Protein AF-A0A4S4L4B1-F1 (afdb_monomer)

Structure (mmCIF, N/CA/C/O backbone):
data_AF-A0A4S4L4B1-F1
#
_entry.id   AF-A0A4S4L4B1-F1
#
loop_
_atom_site.group_PDB
_atom_site.id
_atom_site.type_symbol
_atom_site.label_atom_id
_atom_site.label_alt_id
_atom_site.label_comp_id
_atom_site.label_asym_id
_atom_site.label_entity_id
_atom_site.label_seq_id
_atom_site.pdbx_PDB_ins_code
_atom_site.Cartn_x
_atom_site.Cartn_y
_atom_site.Cartn_z
_atom_site.occupancy
_atom_site.B_iso_or_equiv
_atom_site.auth_seq_id
_atom_site.auth_comp_id
_atom_site.auth_asym_id
_atom_site.auth_atom_id
_atom_site.pdbx_PDB_model_num
ATOM 1 N N . MET A 1 1 ? 10.511 34.134 -56.047 1.00 45.69 1 MET A N 1
ATOM 2 C CA . MET A 1 1 ? 9.873 35.366 -55.523 1.00 45.69 1 MET A CA 1
ATOM 3 C C . MET A 1 1 ? 8.446 34.956 -55.181 1.00 45.69 1 MET A C 1
ATOM 5 O O . MET A 1 1 ? 7.809 34.406 -56.057 1.00 45.69 1 MET A O 1
ATOM 9 N N . SER A 1 2 ? 7.907 35.009 -53.970 1.00 40.72 2 SER A N 1
ATOM 10 C CA . SER A 1 2 ? 8.066 35.954 -52.872 1.00 40.72 2 SER A CA 1
ATOM 11 C C . SER A 1 2 ? 7.637 35.241 -51.581 1.00 40.72 2 SER A C 1
ATOM 13 O O . SER A 1 2 ? 6.558 34.654 -51.535 1.00 40.72 2 SER A O 1
ATOM 15 N N . SER A 1 3 ? 8.485 35.247 -50.557 1.00 45.59 3 SER A N 1
ATOM 16 C CA . SER A 1 3 ? 8.124 34.857 -49.195 1.00 45.59 3 SER A CA 1
ATOM 17 C C . SER A 1 3 ? 7.250 35.962 -48.605 1.00 45.59 3 SER A C 1
ATOM 19 O O . SER A 1 3 ? 7.755 37.038 -48.285 1.00 45.59 3 SER A O 1
ATOM 21 N N . GLY A 1 4 ? 5.941 35.713 -48.515 1.00 46.41 4 GLY A N 1
ATOM 22 C CA . GLY A 1 4 ? 4.985 36.603 -47.862 1.00 46.41 4 GLY A CA 1
ATOM 23 C C . GLY A 1 4 ? 5.407 36.837 -46.417 1.00 46.41 4 GLY A C 1
ATOM 24 O O . GLY A 1 4 ? 5.406 35.919 -45.600 1.00 46.41 4 GLY A O 1
ATOM 25 N N . ALA A 1 5 ? 5.848 38.060 -46.152 1.00 50.00 5 ALA A N 1
ATOM 26 C CA . ALA A 1 5 ? 6.377 38.482 -44.876 1.00 50.00 5 ALA A CA 1
ATOM 27 C C . ALA A 1 5 ? 5.308 38.341 -43.784 1.00 50.00 5 ALA A C 1
ATOM 29 O O . ALA A 1 5 ? 4.208 38.880 -43.896 1.00 50.00 5 ALA A O 1
ATOM 30 N N . MET A 1 6 ? 5.667 37.640 -42.709 1.00 50.94 6 MET A N 1
ATOM 31 C CA . MET A 1 6 ? 4.968 37.625 -41.424 1.00 50.94 6 MET A CA 1
ATOM 32 C C . MET A 1 6 ? 5.098 39.001 -40.743 1.00 50.94 6 MET A C 1
ATOM 34 O O . MET A 1 6 ? 5.728 39.138 -39.700 1.00 50.94 6 MET A O 1
ATOM 38 N N . MET A 1 7 ? 4.583 40.053 -41.377 1.00 53.44 7 MET A N 1
ATOM 39 C CA . MET A 1 7 ? 4.617 41.418 -40.859 1.00 53.44 7 MET A CA 1
ATOM 40 C C . MET A 1 7 ? 3.244 41.750 -40.284 1.00 53.44 7 MET A C 1
ATOM 42 O O . MET A 1 7 ? 2.352 42.222 -40.983 1.00 53.44 7 MET A O 1
ATOM 46 N N . SER A 1 8 ? 3.067 41.484 -38.990 1.00 63.53 8 SER A N 1
ATOM 47 C CA . SER A 1 8 ? 2.018 42.137 -38.209 1.00 63.53 8 SER A CA 1
ATOM 48 C C . SER A 1 8 ? 2.246 43.652 -38.188 1.00 63.53 8 SER A C 1
ATOM 50 O O . SER A 1 8 ? 3.382 44.112 -38.298 1.00 63.53 8 SER A O 1
ATOM 52 N N . ASN A 1 9 ? 1.181 44.434 -37.976 1.00 66.50 9 ASN A N 1
ATOM 53 C CA . ASN A 1 9 ? 1.209 45.908 -37.949 1.00 66.50 9 ASN A CA 1
ATOM 54 C C . ASN A 1 9 ? 2.170 46.511 -36.894 1.00 66.50 9 ASN A C 1
ATOM 56 O O . ASN A 1 9 ? 2.416 47.711 -36.884 1.00 66.50 9 ASN A O 1
ATOM 60 N N . VAL A 1 10 ? 2.705 45.673 -36.003 1.00 70.25 10 VAL A N 1
ATOM 61 C CA . VAL A 1 10 ? 3.640 46.024 -34.928 1.00 70.25 10 VAL A CA 1
ATOM 62 C C . VAL A 1 10 ? 5.083 45.557 -35.184 1.00 70.25 10 VAL A C 1
ATOM 64 O O . VAL A 1 10 ? 5.921 45.690 -34.307 1.00 70.25 10 VAL A O 1
ATOM 67 N N . GLY A 1 11 ? 5.420 45.037 -36.371 1.00 68.00 11 GLY A N 1
ATOM 68 C CA . GLY A 1 11 ? 6.787 44.598 -36.698 1.00 68.00 11 GLY A CA 1
ATOM 69 C C . GLY A 1 11 ? 7.080 43.134 -36.347 1.00 68.00 11 GLY A C 1
ATOM 70 O O . GLY A 1 11 ? 6.157 42.334 -36.200 1.00 68.00 11 GLY A O 1
ATOM 71 N N . ASN A 1 12 ? 8.370 42.765 -36.293 1.00 68.69 12 ASN A N 1
ATOM 72 C CA . ASN A 1 12 ? 8.814 41.381 -36.080 1.00 68.69 12 ASN A CA 1
ATOM 73 C C . ASN A 1 12 ? 8.481 40.923 -34.642 1.00 68.69 12 ASN A C 1
ATOM 75 O O . ASN A 1 12 ? 9.080 41.452 -33.702 1.00 68.69 12 ASN A O 1
ATOM 79 N N . PRO A 1 13 ? 7.594 39.928 -34.445 1.00 67.56 13 PRO A N 1
ATOM 80 C CA . PRO A 1 13 ? 7.165 39.486 -33.113 1.00 67.56 13 PRO A CA 1
ATOM 81 C C . PRO A 1 13 ? 8.323 38.968 -32.248 1.00 67.56 13 PRO A C 1
ATOM 83 O O . PRO A 1 13 ? 8.257 39.024 -31.025 1.00 67.56 13 PRO A O 1
ATOM 86 N N . GLN A 1 14 ? 9.426 38.536 -32.864 1.00 67.75 14 GLN A N 1
ATOM 87 C CA . GLN A 1 14 ? 10.604 38.030 -32.160 1.00 67.75 14 GLN A CA 1
ATOM 88 C C . GLN A 1 14 ? 11.328 39.091 -31.306 1.00 67.75 14 GLN A C 1
ATOM 90 O O . GLN A 1 14 ? 12.131 38.728 -30.451 1.00 67.75 14 GLN A O 1
ATOM 95 N N . VAL A 1 15 ? 11.043 40.382 -31.519 1.00 66.50 15 VAL A N 1
ATOM 96 C CA . VAL A 1 15 ? 11.611 41.504 -30.747 1.00 66.50 15 VAL A CA 1
ATOM 97 C C . VAL A 1 15 ? 10.830 41.773 -29.452 1.00 66.50 15 VAL A C 1
ATOM 99 O O . VAL A 1 15 ? 11.408 42.291 -28.505 1.00 66.50 15 VAL A O 1
ATOM 102 N N . TYR A 1 16 ? 9.545 41.406 -29.396 1.00 63.12 16 TYR A N 1
ATOM 103 C CA . TYR A 1 16 ? 8.651 41.696 -28.262 1.00 63.12 16 TYR A CA 1
ATOM 104 C C . TYR A 1 16 ? 8.431 40.502 -27.329 1.00 63.12 16 TYR A C 1
ATOM 106 O O . TYR A 1 16 ? 7.871 40.662 -26.249 1.00 63.12 16 TYR A O 1
ATOM 114 N N . ASN A 1 17 ? 8.857 39.308 -27.742 1.00 65.88 17 ASN A N 1
ATOM 115 C CA . ASN A 1 17 ? 8.807 38.122 -26.898 1.00 65.88 17 ASN A CA 1
ATOM 116 C C . ASN A 1 17 ? 9.959 38.179 -25.876 1.00 65.88 17 ASN A C 1
ATOM 118 O O . ASN A 1 17 ? 11.071 37.700 -26.152 1.00 65.88 17 ASN A O 1
ATOM 122 N N . ASP A 1 18 ? 9.685 38.775 -24.714 1.00 60.62 18 ASP A N 1
ATOM 123 C CA . ASP A 1 18 ? 10.519 38.661 -23.511 1.00 60.62 18 ASP A CA 1
ATOM 124 C C . ASP A 1 18 ? 10.625 37.189 -23.068 1.00 60.62 18 ASP A C 1
ATOM 126 O O . ASP A 1 18 ? 9.804 36.357 -23.464 1.00 60.62 18 ASP A O 1
ATOM 130 N N . ASP A 1 19 ? 11.666 36.845 -22.298 1.00 58.31 19 ASP A N 1
ATOM 131 C CA . ASP A 1 19 ? 12.023 35.450 -21.967 1.00 58.31 19 ASP A CA 1
ATOM 132 C C . ASP A 1 19 ? 10.845 34.618 -21.419 1.00 58.31 19 ASP A C 1
ATOM 134 O O . ASP A 1 19 ? 10.752 33.431 -21.726 1.00 58.31 19 ASP A O 1
ATOM 138 N N . ASP A 1 20 ? 9.892 35.251 -20.729 1.00 63.38 20 ASP A N 1
ATOM 139 C CA . ASP A 1 20 ? 8.707 34.610 -20.140 1.00 63.38 20 ASP A CA 1
ATOM 140 C C . ASP A 1 20 ? 7.622 34.201 -21.163 1.00 63.38 20 ASP A C 1
ATOM 142 O O . ASP A 1 20 ? 6.736 33.409 -20.843 1.00 63.38 20 ASP A O 1
ATOM 146 N N . GLN A 1 21 ? 7.657 34.729 -22.394 1.00 64.81 21 GLN A N 1
ATOM 147 C CA . GLN A 1 21 ? 6.710 34.395 -23.476 1.00 64.81 21 GLN A CA 1
ATOM 148 C C . GLN A 1 21 ? 7.324 33.498 -24.558 1.00 64.81 21 GLN A C 1
ATOM 150 O O . GLN A 1 21 ? 6.671 33.169 -25.555 1.00 64.81 21 GLN A O 1
ATOM 155 N N . ARG A 1 22 ? 8.591 33.101 -24.407 1.00 64.81 22 ARG A N 1
ATOM 156 C CA . ARG A 1 22 ? 9.243 32.199 -25.357 1.00 64.81 22 ARG A CA 1
ATOM 157 C C . ARG A 1 22 ? 8.788 30.769 -25.089 1.00 64.81 22 ARG A C 1
ATOM 159 O O . ARG A 1 22 ? 8.878 30.271 -23.974 1.00 64.81 22 ARG A O 1
ATOM 166 N N . THR A 1 23 ? 8.358 30.070 -26.138 1.00 65.31 23 THR A N 1
ATOM 167 C CA . THR A 1 23 ? 8.279 28.605 -26.103 1.00 65.31 23 THR A CA 1
ATOM 168 C C . THR A 1 23 ? 9.658 28.059 -25.738 1.00 65.31 23 THR A C 1
ATOM 170 O O . THR A 1 23 ? 10.641 28.472 -26.362 1.00 65.31 23 THR A O 1
ATOM 173 N N . TYR A 1 24 ? 9.721 27.171 -24.741 1.00 66.00 24 TYR A N 1
ATOM 174 C CA . TYR A 1 24 ? 10.955 26.564 -24.237 1.00 66.00 24 TYR A CA 1
ATOM 175 C C . TYR A 1 24 ? 11.904 26.154 -25.370 1.00 66.00 24 TYR A C 1
ATOM 177 O O . TYR A 1 24 ? 11.468 25.719 -26.445 1.00 66.00 24 TYR A O 1
ATOM 185 N N . LYS A 1 25 ? 13.221 26.278 -25.150 1.00 67.00 25 LYS A N 1
ATOM 186 C CA . LYS A 1 25 ? 14.197 25.783 -26.129 1.00 67.00 25 LYS A CA 1
ATOM 187 C C . LYS A 1 25 ? 13.953 24.292 -26.350 1.00 67.00 25 LYS A C 1
ATOM 189 O O . LYS A 1 25 ? 13.564 23.570 -25.437 1.00 67.00 25 LYS A O 1
ATOM 194 N N . ARG A 1 26 ? 14.181 23.815 -27.576 1.00 57.59 26 ARG A N 1
ATOM 195 C CA . ARG A 1 26 ? 14.015 22.398 -27.934 1.00 57.59 26 ARG A CA 1
ATOM 196 C C . ARG A 1 26 ? 14.839 21.522 -26.974 1.00 57.59 26 ARG A C 1
ATOM 198 O O . ARG A 1 26 ? 16.054 21.455 -27.124 1.00 57.59 26 ARG A O 1
ATOM 205 N N . GLY A 1 27 ? 14.171 20.854 -26.031 1.00 61.38 27 GLY A N 1
ATOM 206 C CA . GLY A 1 27 ? 14.792 19.992 -25.014 1.00 61.38 27 GLY A CA 1
ATOM 207 C C . GLY A 1 27 ? 14.790 20.536 -23.577 1.00 61.38 27 GLY A C 1
ATOM 208 O O . GLY A 1 27 ? 15.175 19.795 -22.684 1.00 61.38 27 GLY A O 1
ATOM 209 N N . GLU A 1 28 ? 14.338 21.771 -23.348 1.00 65.81 28 GLU A N 1
ATOM 210 C CA . GLU A 1 28 ? 14.154 22.391 -22.020 1.00 65.81 28 GLU A CA 1
ATOM 211 C C . GLU A 1 28 ? 12.662 22.513 -21.666 1.00 65.81 28 GLU A C 1
ATOM 213 O O . GLU A 1 28 ? 12.242 23.483 -21.044 1.00 65.81 28 GLU A O 1
ATOM 218 N N . ASP A 1 29 ? 11.832 21.567 -22.111 1.00 68.00 29 ASP A N 1
ATOM 219 C CA . ASP A 1 29 ? 10.437 21.523 -21.677 1.00 68.00 29 ASP A CA 1
ATOM 220 C C . ASP A 1 29 ? 10.404 21.133 -20.1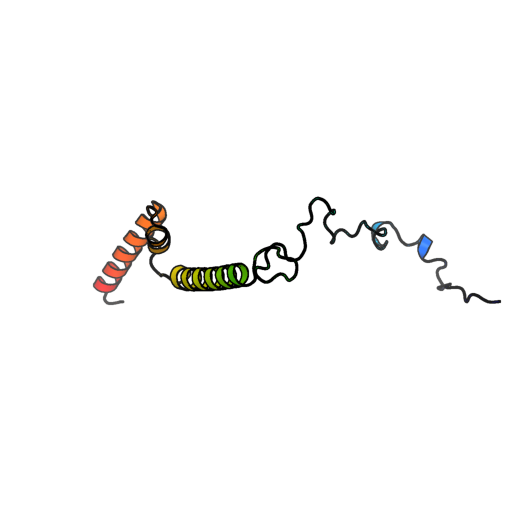87 1.00 68.00 29 ASP A C 1
ATOM 222 O O . ASP A 1 29 ? 10.800 20.013 -19.859 1.00 68.00 29 ASP A O 1
ATOM 226 N N . PRO A 1 30 ? 9.953 22.011 -19.273 1.00 66.00 30 PRO A N 1
ATOM 227 C CA . PRO A 1 30 ? 9.920 21.717 -17.843 1.00 66.00 30 PRO A CA 1
ATOM 228 C C . PRO A 1 30 ? 8.938 20.595 -17.486 1.00 66.00 30 PRO A C 1
ATOM 230 O O . PRO A 1 30 ? 8.990 20.083 -16.371 1.00 66.00 30 PRO A O 1
ATOM 233 N N . SER A 1 31 ? 8.050 20.197 -18.405 1.00 68.12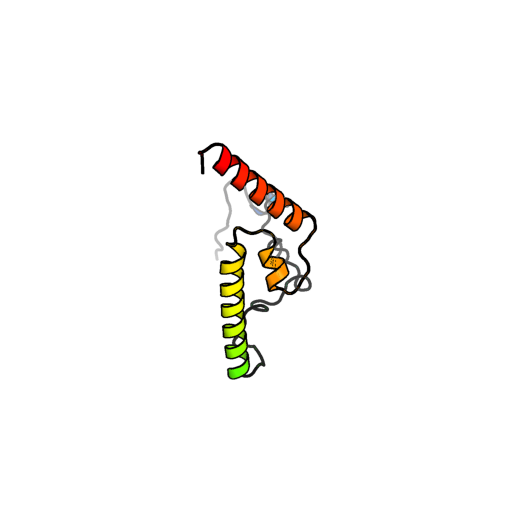 31 SER A N 1
ATOM 234 C CA . SER A 1 31 ? 7.195 19.019 -18.229 1.00 68.12 31 SER A CA 1
ATOM 235 C C . SER A 1 31 ? 7.927 17.694 -18.473 1.00 68.12 31 SER A C 1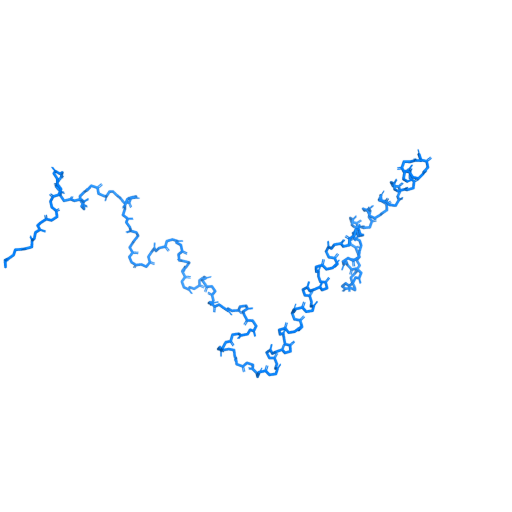
ATOM 237 O O . SER A 1 31 ? 7.434 16.642 -18.065 1.00 68.12 31 SER A O 1
ATOM 239 N N . ILE A 1 32 ? 9.106 17.726 -19.105 1.00 68.81 32 ILE A N 1
ATOM 240 C CA . ILE A 1 32 ? 9.918 16.546 -19.392 1.00 68.81 32 ILE A CA 1
ATOM 241 C C . ILE A 1 32 ? 11.053 16.490 -18.363 1.00 68.81 32 ILE A C 1
ATOM 243 O O . ILE A 1 32 ? 12.008 17.265 -18.469 1.00 68.81 32 ILE A O 1
ATOM 247 N N . PRO A 1 33 ? 10.995 15.580 -17.372 1.00 68.88 33 PRO A N 1
ATOM 248 C CA . PRO A 1 33 ? 12.092 15.412 -16.430 1.00 68.88 33 PRO A CA 1
ATOM 249 C C . PRO A 1 33 ? 13.379 15.050 -17.182 1.00 68.88 33 PRO A C 1
ATOM 251 O O . PRO A 1 33 ? 13.330 14.387 -18.230 1.00 68.88 33 PRO A O 1
ATOM 254 N N . PRO A 1 34 ? 14.553 15.466 -16.680 1.00 74.12 34 PRO A N 1
ATOM 255 C CA . PRO A 1 34 ? 15.803 15.146 -17.340 1.00 74.12 34 PRO A CA 1
ATOM 256 C C . PRO A 1 34 ? 15.953 13.623 -17.446 1.00 74.12 34 PRO A C 1
ATOM 258 O O . PRO A 1 34 ? 15.584 12.874 -16.545 1.00 74.12 34 PRO A O 1
ATOM 261 N N . ARG A 1 35 ? 16.505 13.147 -18.570 1.00 69.81 35 ARG A N 1
ATOM 262 C CA . ARG A 1 35 ? 16.548 11.714 -18.938 1.00 69.81 35 ARG A CA 1
ATOM 263 C C . ARG A 1 35 ? 17.146 10.782 -17.877 1.00 69.81 35 ARG A C 1
ATOM 265 O O . ARG A 1 35 ? 16.917 9.584 -17.951 1.00 69.81 35 ARG A O 1
ATOM 272 N N . TYR A 1 36 ? 17.950 11.312 -16.960 1.00 72.50 36 TYR A N 1
ATOM 273 C CA . TYR A 1 36 ? 18.567 10.555 -15.873 1.00 72.50 36 TYR A CA 1
ATOM 274 C C . TYR A 1 36 ? 17.704 10.497 -14.595 1.00 72.50 36 TYR A C 1
ATOM 276 O O . TYR A 1 36 ? 17.934 9.627 -13.765 1.00 72.50 36 TYR A O 1
ATOM 284 N N . GLU A 1 37 ? 16.717 11.386 -14.438 1.00 74.19 37 GLU A N 1
ATOM 285 C CA . GLU A 1 37 ? 15.710 11.361 -13.358 1.00 74.19 37 GLU A CA 1
ATOM 286 C C . GLU A 1 37 ? 14.401 10.696 -13.810 1.00 74.19 37 GLU A C 1
ATOM 288 O O . GLU A 1 37 ? 13.619 10.225 -12.986 1.00 74.19 37 GLU A O 1
ATOM 293 N N . ALA A 1 38 ? 14.155 10.640 -15.121 1.00 75.38 38 ALA A N 1
ATOM 294 C CA . ALA A 1 38 ? 12.974 10.015 -15.693 1.00 75.38 38 ALA A CA 1
ATOM 295 C C . ALA A 1 38 ? 13.058 8.479 -15.611 1.00 75.38 38 ALA A C 1
ATOM 297 O O . ALA A 1 38 ? 13.969 7.863 -16.168 1.00 75.38 38 ALA A O 1
ATOM 298 N N . GLY A 1 39 ? 12.078 7.848 -14.960 1.00 79.31 39 GLY A N 1
ATOM 299 C CA . GLY A 1 39 ? 11.890 6.398 -15.038 1.00 79.31 39 GLY A CA 1
ATOM 300 C C . GLY A 1 39 ? 11.570 5.946 -16.468 1.00 79.31 39 GLY A C 1
ATOM 301 O O . GLY A 1 39 ? 11.028 6.710 -17.269 1.00 79.31 39 GLY A O 1
ATOM 302 N N . GLN A 1 40 ? 11.898 4.697 -16.805 1.00 81.19 40 GLN A N 1
ATOM 303 C CA . GLN A 1 40 ? 11.562 4.141 -18.114 1.00 81.19 40 GLN A CA 1
ATOM 304 C C . GLN A 1 40 ? 10.040 3.946 -18.241 1.00 81.19 40 GLN A C 1
ATOM 306 O O . GLN A 1 40 ? 9.374 3.462 -17.321 1.00 81.19 40 GLN A O 1
ATOM 311 N N . GLU A 1 41 ? 9.490 4.303 -19.400 1.00 80.12 41 GLU A N 1
ATOM 312 C CA . GLU A 1 41 ? 8.076 4.100 -19.722 1.00 80.12 41 GLU A CA 1
ATOM 313 C C . GLU A 1 41 ? 7.699 2.614 -19.588 1.00 80.12 41 GLU A C 1
ATOM 315 O O . GLU A 1 41 ? 8.437 1.742 -20.050 1.00 80.12 41 GLU A O 1
ATOM 320 N N . ASN A 1 42 ? 6.563 2.334 -18.942 1.00 81.69 42 ASN A N 1
ATOM 321 C CA . ASN A 1 42 ? 6.038 0.987 -18.666 1.00 81.69 42 ASN A CA 1
ATOM 322 C C . ASN A 1 42 ? 6.891 0.107 -17.736 1.00 81.69 42 ASN A C 1
ATOM 324 O O . ASN A 1 42 ? 6.667 -1.095 -17.663 1.00 81.69 42 ASN A O 1
ATOM 328 N N . SER A 1 43 ? 7.804 0.684 -16.945 1.00 81.19 43 SER A N 1
ATOM 329 C CA . SER A 1 43 ? 8.615 -0.090 -15.980 1.00 81.19 43 SER A CA 1
ATOM 330 C C . SER A 1 43 ? 7.799 -0.876 -14.941 1.00 81.19 43 SER A C 1
ATOM 332 O O . SER A 1 43 ? 8.317 -1.812 -14.339 1.00 81.19 43 SER A O 1
ATOM 334 N N . HIS A 1 44 ? 6.544 -0.490 -14.703 1.00 83.94 44 HIS A N 1
ATOM 335 C CA . HIS A 1 44 ? 5.635 -1.161 -13.769 1.00 83.94 44 HIS A CA 1
ATOM 336 C C . HIS A 1 44 ? 4.606 -2.064 -14.466 1.00 83.94 44 HIS A C 1
ATOM 338 O O . HIS A 1 44 ? 3.801 -2.693 -13.782 1.00 83.94 44 HIS A O 1
ATOM 344 N N . ASP A 1 45 ? 4.604 -2.128 -15.802 1.00 89.62 45 ASP A N 1
ATOM 345 C CA . ASP A 1 45 ? 3.662 -2.962 -16.540 1.00 89.62 45 ASP A CA 1
ATOM 346 C C . ASP A 1 45 ? 4.104 -4.426 -16.486 1.00 89.62 45 ASP A C 1
ATOM 348 O O . ASP A 1 45 ? 5.109 -4.837 -17.071 1.00 89.62 45 ASP A O 1
ATOM 352 N N . LEU A 1 46 ? 3.324 -5.236 -15.771 1.00 89.00 46 LEU A N 1
ATOM 353 C CA . LEU A 1 46 ? 3.574 -6.666 -15.657 1.00 89.00 46 LEU A CA 1
ATOM 354 C C . LEU A 1 46 ? 3.402 -7.388 -16.991 1.00 89.00 46 LEU A C 1
ATOM 356 O O . LEU A 1 46 ? 3.959 -8.472 -17.123 1.00 89.00 46 LEU A O 1
ATOM 360 N N . LEU A 1 47 ? 2.665 -6.826 -17.953 1.00 90.12 47 LEU A N 1
ATOM 361 C CA . LEU A 1 47 ? 2.385 -7.422 -19.257 1.00 90.12 47 LEU A CA 1
ATOM 362 C C . LEU A 1 47 ? 3.218 -6.814 -20.401 1.00 90.12 47 LEU A C 1
ATOM 364 O O . LEU A 1 47 ? 2.924 -7.095 -21.567 1.00 90.12 47 LEU A O 1
ATOM 368 N N . ASP A 1 48 ? 4.294 -6.073 -20.096 1.00 90.06 48 ASP A N 1
ATOM 369 C CA . ASP A 1 48 ? 5.127 -5.426 -21.116 1.00 90.06 48 ASP A CA 1
ATOM 370 C C . ASP A 1 48 ? 5.648 -6.431 -22.160 1.00 90.06 48 ASP A C 1
ATOM 372 O O . ASP A 1 48 ? 6.252 -7.467 -21.868 1.00 90.06 48 ASP A O 1
ATOM 376 N N . SER A 1 49 ? 5.438 -6.086 -23.428 1.00 87.19 49 SER A N 1
ATOM 377 C CA . SER A 1 49 ? 5.984 -6.776 -24.595 1.00 87.19 49 SER A CA 1
ATOM 378 C C . SER A 1 49 ? 7.509 -6.948 -24.564 1.00 87.19 49 SER A C 1
ATOM 380 O O . SER A 1 49 ? 8.013 -7.933 -25.104 1.00 87.19 49 SER A O 1
ATOM 382 N N . LYS A 1 50 ? 8.236 -6.012 -23.937 1.00 88.00 50 LYS A N 1
ATOM 383 C CA . LYS A 1 50 ? 9.706 -5.997 -23.854 1.00 88.00 50 LYS A CA 1
ATOM 384 C C . LYS A 1 50 ? 10.255 -6.728 -22.626 1.00 88.00 50 LYS A C 1
ATOM 386 O O . LYS A 1 50 ? 11.474 -6.817 -22.471 1.00 88.00 50 LYS A O 1
ATOM 391 N N . ASP A 1 51 ? 9.385 -7.266 -21.777 1.00 87.81 51 ASP A N 1
ATOM 392 C CA . ASP A 1 51 ? 9.776 -8.045 -20.609 1.00 87.81 51 ASP A CA 1
ATOM 393 C C . ASP A 1 51 ? 10.450 -9.366 -21.023 1.00 87.81 51 ASP A C 1
ATOM 395 O O . ASP A 1 51 ? 9.929 -10.131 -21.837 1.00 87.81 51 ASP A O 1
ATOM 399 N N . GLN A 1 52 ? 11.611 -9.647 -20.431 1.00 90.44 52 GLN A N 1
ATOM 400 C CA . GLN A 1 52 ? 12.428 -10.833 -20.703 1.00 90.44 52 GLN A CA 1
ATOM 401 C C . GLN A 1 52 ? 11.974 -12.083 -19.926 1.00 90.44 52 GLN A C 1
ATOM 403 O O . GLN A 1 52 ? 12.531 -13.166 -20.120 1.00 90.44 52 GLN A O 1
ATOM 408 N N . ARG A 1 53 ? 10.981 -11.971 -19.033 1.00 90.31 53 ARG A N 1
ATOM 409 C CA . ARG A 1 53 ? 10.352 -13.129 -18.376 1.00 90.31 53 ARG A CA 1
ATOM 410 C C . ARG A 1 53 ? 9.611 -13.994 -19.402 1.00 90.31 53 ARG A C 1
ATOM 412 O O . ARG A 1 53 ? 9.080 -13.496 -20.394 1.00 90.31 53 ARG A O 1
ATOM 419 N N . SER A 1 54 ? 9.527 -15.299 -19.138 1.00 92.25 54 SER A N 1
ATOM 420 C CA . SER A 1 54 ? 8.689 -16.198 -19.941 1.00 92.25 54 SER A CA 1
ATOM 421 C C . SER A 1 54 ? 7.210 -15.801 -19.847 1.00 92.25 54 SER A C 1
ATOM 423 O O . SER A 1 54 ? 6.771 -15.250 -18.837 1.00 92.25 54 SER A O 1
ATOM 425 N N . LEU A 1 55 ? 6.424 -16.133 -20.880 1.00 89.56 55 LEU A N 1
ATOM 426 C CA . LEU A 1 55 ? 4.980 -15.855 -20.913 1.00 89.56 55 LEU A CA 1
ATOM 427 C C . LEU A 1 55 ? 4.247 -16.428 -19.691 1.00 89.56 55 LEU A C 1
ATOM 429 O O . LEU A 1 55 ? 3.388 -15.754 -19.132 1.00 89.56 55 LEU A O 1
ATOM 433 N N . SER A 1 56 ? 4.624 -17.634 -19.250 1.00 91.81 56 SER A N 1
ATOM 434 C CA . SER A 1 56 ? 4.071 -18.261 -18.045 1.00 91.81 56 SER A CA 1
ATOM 435 C C . SER A 1 56 ? 4.340 -17.418 -16.800 1.00 91.81 56 SER A C 1
ATOM 437 O O . SER A 1 56 ? 3.413 -17.047 -16.095 1.00 91.81 56 SER A O 1
ATOM 439 N N . ASN A 1 57 ? 5.596 -17.025 -16.582 1.00 91.25 57 ASN A N 1
ATOM 440 C CA . ASN A 1 57 ?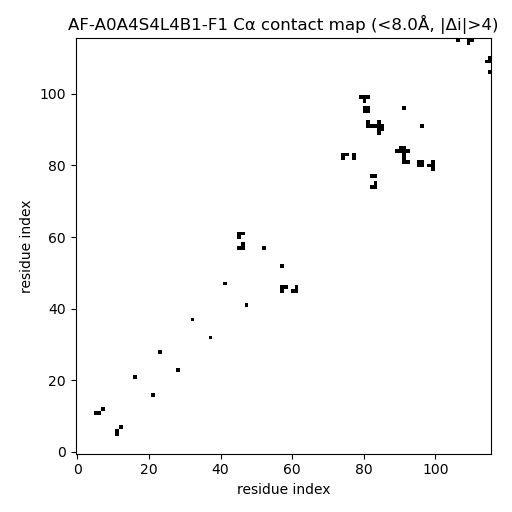 5.995 -16.276 -15.393 1.00 91.25 57 ASN A CA 1
ATOM 441 C C . ASN A 1 57 ? 5.378 -14.875 -15.379 1.00 91.25 57 ASN A C 1
ATOM 443 O O . ASN A 1 57 ? 5.103 -14.326 -14.313 1.00 91.25 57 ASN A O 1
ATOM 447 N N . ARG A 1 58 ? 5.181 -14.290 -16.564 1.00 92.62 58 ARG A N 1
ATOM 448 C CA . ARG A 1 58 ? 4.523 -12.998 -16.731 1.00 92.62 58 ARG A CA 1
ATOM 449 C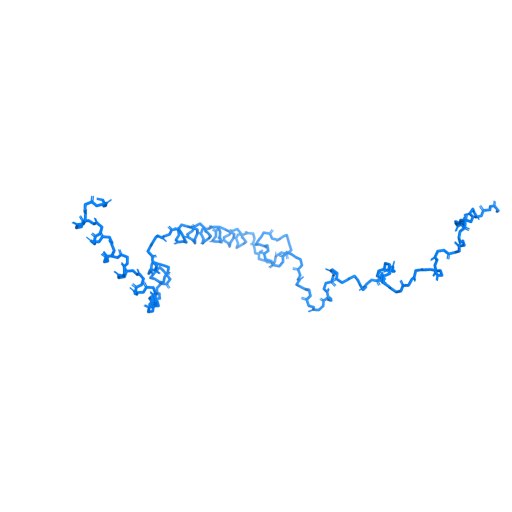 C . ARG A 1 58 ? 3.050 -13.070 -16.337 1.00 92.62 58 ARG A C 1
ATOM 451 O O . ARG A 1 58 ? 2.588 -12.237 -15.563 1.00 92.62 58 ARG A O 1
ATOM 458 N N . LEU A 1 59 ? 2.349 -14.094 -16.822 1.00 92.81 59 LEU A N 1
ATOM 459 C CA . LEU A 1 59 ? 0.949 -14.342 -16.492 1.00 92.81 59 LEU A CA 1
ATOM 460 C C . LEU A 1 59 ? 0.787 -14.643 -14.999 1.00 92.81 59 LEU A C 1
ATOM 462 O O . LEU A 1 59 ? -0.036 -14.015 -14.341 1.00 92.81 59 LEU A O 1
ATOM 466 N N . ASP A 1 60 ? 1.628 -15.516 -14.445 1.00 93.75 60 ASP A N 1
ATOM 467 C CA . ASP A 1 60 ? 1.601 -15.852 -13.020 1.00 93.75 60 ASP A CA 1
ATOM 468 C C . ASP A 1 60 ? 1.821 -14.615 -12.138 1.00 93.75 60 ASP A C 1
ATOM 470 O O . ASP A 1 60 ? 1.180 -14.464 -11.099 1.00 93.75 60 ASP A O 1
ATOM 474 N N . ALA A 1 61 ? 2.718 -13.710 -12.541 1.00 91.81 61 ALA A N 1
ATOM 475 C CA . ALA A 1 61 ? 2.948 -12.463 -11.820 1.00 91.81 61 ALA A CA 1
ATOM 476 C C . ALA A 1 61 ? 1.756 -11.501 -11.913 1.00 91.81 61 ALA A C 1
ATOM 478 O O . ALA A 1 61 ? 1.412 -10.884 -10.909 1.00 91.81 61 ALA A O 1
ATOM 479 N N . ALA A 1 62 ? 1.126 -11.386 -13.085 1.00 90.94 62 ALA A N 1
ATOM 480 C CA . ALA A 1 62 ? -0.064 -10.559 -13.271 1.00 90.94 62 ALA A CA 1
ATOM 481 C C . ALA A 1 62 ? -1.240 -11.061 -12.417 1.00 90.94 62 ALA A C 1
ATOM 483 O O . ALA A 1 62 ? -1.846 -10.276 -11.696 1.00 90.94 62 ALA A O 1
ATOM 484 N N . VAL A 1 63 ? -1.491 -12.374 -12.415 1.00 92.75 63 VAL A N 1
ATOM 485 C CA . VAL A 1 63 ? -2.551 -12.994 -11.600 1.00 92.75 63 VAL A CA 1
ATOM 486 C C . VAL A 1 63 ? -2.289 -12.809 -10.106 1.00 92.75 63 VAL A C 1
ATOM 488 O O . VAL A 1 63 ? -3.204 -12.507 -9.347 1.00 92.75 63 VAL A O 1
ATOM 491 N N . LYS A 1 64 ? -1.037 -12.964 -9.657 1.00 91.44 64 LYS A N 1
ATOM 492 C CA . LYS A 1 64 ? -0.678 -12.699 -8.255 1.00 91.44 64 LYS A CA 1
ATOM 493 C C . LYS A 1 64 ? -0.928 -11.246 -7.868 1.00 91.44 64 LYS A C 1
ATOM 495 O O . LYS A 1 64 ? -1.496 -11.006 -6.814 1.00 91.44 64 LYS A O 1
ATOM 500 N N . ALA A 1 65 ? -0.542 -10.300 -8.721 1.00 89.44 65 ALA A N 1
ATOM 501 C CA . ALA A 1 65 ? -0.770 -8.884 -8.457 1.00 89.44 65 ALA A CA 1
ATOM 502 C C . ALA A 1 65 ? -2.266 -8.540 -8.379 1.00 89.44 65 ALA A C 1
ATOM 504 O O . ALA A 1 65 ? -2.661 -7.793 -7.490 1.00 89.44 65 ALA A O 1
ATOM 505 N N . GLU A 1 66 ? -3.093 -9.121 -9.254 1.00 89.25 66 GLU A N 1
ATOM 506 C CA . GLU A 1 66 ? -4.551 -8.953 -9.219 1.00 89.25 66 GLU A CA 1
ATOM 507 C C . GLU A 1 66 ? -5.161 -9.510 -7.923 1.00 89.25 66 GLU A C 1
ATOM 509 O O . GLU A 1 66 ? -5.969 -8.839 -7.280 1.00 89.25 66 GLU A O 1
ATOM 514 N N . ASN A 1 67 ? -4.745 -10.709 -7.503 1.00 87.88 67 ASN A N 1
ATOM 515 C CA . ASN A 1 67 ? -5.215 -11.307 -6.252 1.00 87.88 67 ASN A CA 1
ATOM 516 C C . ASN A 1 67 ? -4.801 -10.472 -5.033 1.00 87.88 67 ASN A C 1
ATOM 518 O O . ASN A 1 67 ? -5.651 -10.156 -4.202 1.00 87.88 67 ASN A O 1
ATOM 522 N N . ASP A 1 68 ? -3.533 -10.056 -4.961 1.00 85.31 68 ASP A N 1
ATOM 523 C CA . ASP A 1 68 ? -3.023 -9.204 -3.883 1.00 85.31 68 ASP A CA 1
ATOM 524 C C . ASP A 1 68 ? -3.775 -7.863 -3.828 1.00 85.31 68 ASP A C 1
ATOM 526 O O . ASP A 1 68 ? -4.067 -7.351 -2.747 1.00 85.31 68 ASP A O 1
ATOM 530 N N . GLU A 1 69 ? -4.101 -7.263 -4.978 1.00 84.38 69 GLU A N 1
ATOM 531 C CA . GLU A 1 69 ? -4.897 -6.034 -5.040 1.00 84.38 69 GLU A CA 1
ATOM 532 C C . GLU A 1 69 ? -6.333 -6.269 -4.561 1.00 84.38 69 GLU A C 1
ATOM 534 O O . GLU A 1 69 ? -6.850 -5.485 -3.760 1.00 84.38 69 GLU A O 1
ATOM 539 N N . GLY A 1 70 ? -6.955 -7.374 -4.976 1.00 80.25 70 GLY A N 1
ATOM 540 C CA . GLY A 1 70 ? -8.267 -7.792 -4.492 1.00 80.25 70 GLY A CA 1
ATOM 541 C C . GLY A 1 70 ? -8.298 -7.933 -2.971 1.00 80.25 70 GLY A C 1
ATOM 542 O O . GLY A 1 70 ? -9.150 -7.333 -2.314 1.00 80.25 70 GLY A O 1
ATOM 543 N N . GLU A 1 71 ? -7.339 -8.656 -2.396 1.00 80.31 71 GLU A N 1
ATOM 544 C CA . GLU A 1 71 ? -7.203 -8.828 -0.947 1.00 80.31 71 GLU A CA 1
ATOM 545 C C . GLU A 1 71 ? -6.978 -7.481 -0.249 1.00 80.31 71 GLU A C 1
ATOM 547 O O . GLU A 1 71 ? -7.718 -7.126 0.673 1.00 80.31 71 GLU A O 1
ATOM 552 N N . ARG A 1 72 ? -6.053 -6.650 -0.746 1.00 77.88 72 ARG A N 1
ATOM 553 C CA . ARG A 1 72 ? -5.813 -5.298 -0.210 1.00 77.88 72 ARG A CA 1
ATOM 554 C C . ARG A 1 72 ? -7.073 -4.443 -0.187 1.00 77.88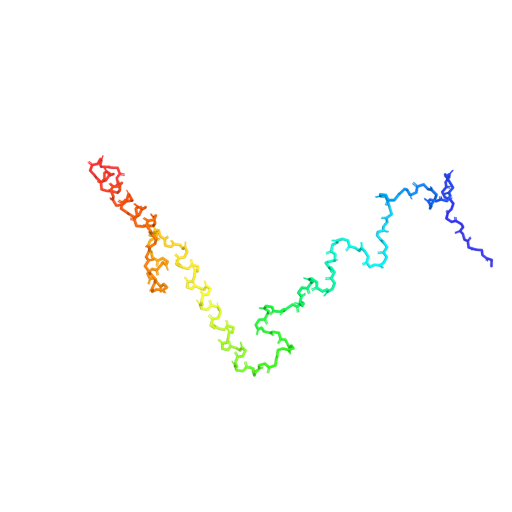 72 ARG A C 1
ATOM 556 O O . ARG A 1 72 ? -7.326 -3.776 0.812 1.00 77.88 72 ARG A O 1
ATOM 563 N N . VAL A 1 73 ? -7.872 -4.454 -1.254 1.00 78.06 73 VAL A N 1
ATOM 564 C CA . VAL A 1 73 ? -9.112 -3.668 -1.331 1.00 78.06 73 VAL A CA 1
ATOM 565 C C . VAL A 1 73 ? -10.153 -4.174 -0.334 1.00 78.06 73 VAL A C 1
ATOM 567 O O . VAL A 1 73 ? -10.827 -3.361 0.301 1.00 78.06 73 VAL A O 1
ATOM 570 N N . GLN A 1 74 ? -10.291 -5.490 -0.161 1.00 73.12 74 GLN A N 1
ATOM 571 C CA . GLN A 1 74 ? -11.214 -6.046 0.832 1.00 73.12 74 GLN A CA 1
ATOM 572 C C . GLN A 1 74 ? -10.777 -5.703 2.262 1.00 73.12 74 GLN A C 1
ATOM 574 O O . GLN A 1 74 ? -11.607 -5.332 3.090 1.00 73.12 74 GLN A O 1
ATOM 579 N N . HIS A 1 75 ? -9.477 -5.754 2.551 1.00 67.88 75 HIS A N 1
ATOM 580 C CA . HIS A 1 75 ? -8.948 -5.497 3.892 1.00 67.88 75 HIS A CA 1
ATOM 581 C C . HIS A 1 75 ? -8.845 -4.009 4.228 1.00 67.88 75 HIS A C 1
ATOM 583 O O . HIS A 1 75 ? -9.090 -3.633 5.370 1.00 67.88 75 HIS A O 1
ATOM 589 N N . ALA A 1 76 ? -8.606 -3.138 3.246 1.00 69.94 76 ALA A N 1
ATOM 590 C CA . ALA A 1 76 ? -8.721 -1.689 3.425 1.00 69.94 76 ALA A CA 1
ATOM 591 C C . ALA A 1 76 ? -10.154 -1.253 3.785 1.00 69.94 76 ALA A C 1
ATOM 593 O O . ALA A 1 76 ? -10.351 -0.176 4.342 1.00 69.94 76 ALA A O 1
ATOM 594 N N . ARG A 1 77 ? -11.159 -2.085 3.480 1.00 73.25 77 ARG A N 1
ATOM 595 C CA . ARG A 1 77 ? -12.561 -1.877 3.878 1.00 73.25 77 ARG A CA 1
ATOM 596 C C . ARG A 1 77 ? -12.900 -2.456 5.255 1.00 73.25 77 ARG A C 1
ATOM 598 O O . ARG A 1 77 ? -14.026 -2.267 5.714 1.00 73.25 77 ARG A O 1
ATOM 605 N N . SER A 1 78 ? -11.963 -3.146 5.910 1.00 75.38 78 SER A N 1
ATOM 606 C CA . SER A 1 78 ? -12.123 -3.589 7.296 1.00 75.38 78 SER A CA 1
ATOM 607 C C . SER A 1 78 ? -12.438 -2.394 8.193 1.00 75.38 78 SER A C 1
ATOM 609 O O . SER A 1 78 ? -11.751 -1.378 8.159 1.00 75.38 78 SER A O 1
ATOM 611 N N . THR A 1 79 ? -13.471 -2.521 9.027 1.00 80.50 79 THR A N 1
ATOM 612 C CA . THR A 1 79 ? -13.798 -1.513 10.049 1.00 80.50 79 THR A CA 1
ATOM 613 C C . THR A 1 79 ? -12.954 -1.685 11.318 1.00 80.50 79 THR A C 1
ATOM 615 O O . THR A 1 79 ? -13.055 -0.866 12.231 1.00 80.50 79 THR A O 1
ATOM 618 N N . ASP A 1 80 ? -12.179 -2.766 11.423 1.00 88.12 80 ASP A N 1
ATOM 619 C CA . ASP A 1 80 ? -11.258 -3.010 12.532 1.00 88.12 80 ASP A CA 1
ATOM 620 C C . ASP A 1 80 ? -9.861 -2.454 12.188 1.00 88.12 80 ASP A C 1
ATOM 622 O O . ASP A 1 80 ? -9.281 -2.872 11.174 1.00 88.12 80 ASP A O 1
ATOM 626 N N . PRO A 1 81 ? -9.311 -1.535 13.007 1.00 89.00 81 PRO A N 1
ATOM 627 C CA . PRO A 1 81 ? -7.978 -0.974 12.805 1.00 89.00 81 PRO A CA 1
ATOM 628 C C . PRO A 1 81 ? -6.825 -1.970 13.047 1.00 89.00 81 PRO A C 1
ATOM 630 O O . PRO A 1 81 ? -5.715 -1.716 12.575 1.00 89.00 81 PRO A O 1
ATOM 633 N N . ARG A 1 82 ? -7.040 -3.095 13.748 1.00 91.50 82 ARG A N 1
ATOM 634 C CA . ARG A 1 82 ? -6.009 -4.128 13.997 1.00 91.50 82 ARG A CA 1
ATOM 635 C C . ARG A 1 82 ? -5.820 -5.076 12.808 1.00 91.50 82 ARG A C 1
ATOM 637 O O . ARG A 1 82 ? -4.703 -5.536 12.559 1.00 91.50 82 ARG A O 1
ATOM 644 N N . ALA A 1 83 ? -6.884 -5.305 12.039 1.00 89.31 83 ALA A N 1
ATOM 645 C CA . ALA A 1 83 ? -6.941 -6.327 10.994 1.00 89.31 83 ALA A CA 1
ATOM 646 C C . ALA A 1 83 ? -5.828 -6.250 9.925 1.00 89.31 83 ALA A C 1
ATOM 648 O O . ALA A 1 83 ? -5.301 -7.303 9.558 1.00 89.31 83 ALA A O 1
ATOM 649 N N . PRO A 1 84 ? -5.403 -5.066 9.429 1.00 88.44 84 PRO A N 1
ATOM 650 C CA . PRO A 1 84 ? -4.332 -5.005 8.434 1.00 88.44 84 PRO A CA 1
ATOM 651 C C . PRO A 1 84 ? -3.003 -5.565 8.956 1.00 88.44 84 P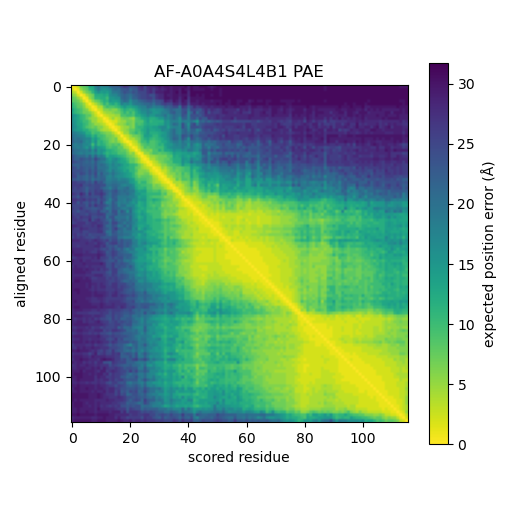RO A C 1
ATOM 653 O O . PRO A 1 84 ? -2.297 -6.261 8.232 1.00 88.44 84 PRO A O 1
ATOM 656 N N . ALA A 1 85 ? -2.656 -5.282 10.216 1.00 90.00 85 ALA A N 1
ATOM 657 C CA . ALA A 1 85 ? -1.397 -5.738 10.797 1.00 90.00 85 ALA A CA 1
ATOM 658 C C . ALA A 1 85 ? -1.405 -7.253 11.030 1.00 90.00 85 ALA A C 1
ATOM 660 O O . ALA A 1 85 ? -0.464 -7.930 10.615 1.00 90.00 85 ALA A O 1
ATOM 661 N N . GLU A 1 86 ? -2.489 -7.782 11.603 1.00 89.50 86 GLU A N 1
ATOM 662 C CA . GLU A 1 86 ? -2.647 -9.217 11.868 1.00 89.50 86 GLU A CA 1
ATOM 663 C C . GLU A 1 86 ? -2.600 -10.049 10.585 1.00 89.50 86 GLU A C 1
ATOM 665 O O . GLU A 1 86 ? -1.950 -11.093 10.545 1.00 89.50 86 GLU A O 1
ATOM 670 N N . TRP A 1 87 ? -3.225 -9.560 9.509 1.00 84.88 87 TRP A N 1
ATOM 671 C CA . TRP A 1 87 ? -3.212 -10.231 8.210 1.00 84.88 87 TRP A CA 1
ATOM 672 C C . TRP A 1 87 ? -1.806 -10.334 7.617 1.00 84.88 87 TRP A C 1
ATOM 674 O O . TRP A 1 87 ? -1.408 -11.374 7.095 1.00 84.88 87 TRP A O 1
ATOM 684 N N . HIS A 1 88 ? -1.014 -9.273 7.762 1.00 85.19 88 HIS A N 1
ATOM 685 C CA . HIS A 1 88 ? 0.391 -9.285 7.371 1.00 85.19 88 HIS A CA 1
ATOM 686 C C . HIS A 1 88 ? 1.292 -10.075 8.343 1.00 85.19 88 HIS A C 1
ATOM 688 O O . HIS A 1 88 ? 2.506 -10.099 8.147 1.00 85.19 88 HIS A O 1
ATOM 694 N N . GLY A 1 89 ? 0.733 -10.711 9.382 1.00 89.3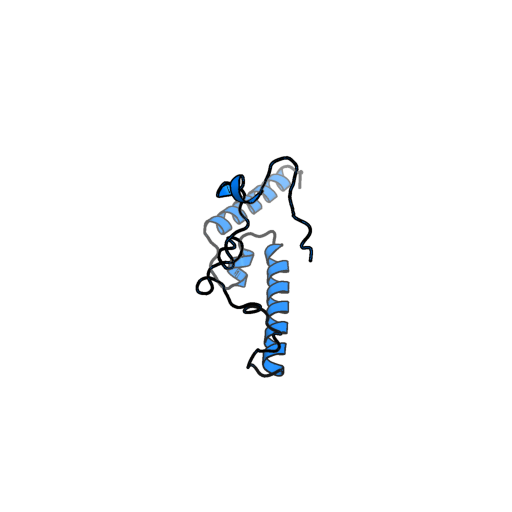8 89 GLY A N 1
ATOM 695 C CA . GLY A 1 89 ? 1.485 -11.442 10.405 1.00 89.38 89 GLY A CA 1
ATOM 696 C C . GLY A 1 89 ? 2.312 -10.537 11.322 1.00 89.38 89 GLY A C 1
ATOM 697 O O . GLY A 1 89 ? 3.255 -11.003 11.959 1.00 89.38 89 GLY A O 1
ATOM 698 N N . ASN A 1 90 ? 1.983 -9.245 11.364 1.00 93.25 90 ASN A N 1
ATOM 699 C CA . ASN A 1 90 ? 2.662 -8.241 12.170 1.00 93.25 90 ASN A CA 1
ATOM 700 C C . ASN A 1 90 ? 1.868 -7.940 13.442 1.00 93.25 90 ASN A C 1
ATOM 702 O O . ASN A 1 90 ? 0.647 -8.086 13.494 1.00 93.25 90 ASN A O 1
ATOM 706 N N . GLU A 1 91 ? 2.562 -7.444 14.461 1.00 93.88 91 GLU A N 1
ATOM 707 C CA . GLU A 1 91 ? 1.900 -6.932 15.657 1.00 93.88 91 GLU A CA 1
ATOM 708 C C . GLU A 1 91 ? 1.205 -5.587 15.349 1.00 93.88 91 GLU A C 1
ATOM 710 O O . GLU A 1 91 ? 1.841 -4.687 14.782 1.00 93.88 91 GLU A O 1
ATOM 715 N N . PRO A 1 92 ? -0.086 -5.411 15.704 1.00 93.94 92 PRO A N 1
ATOM 716 C CA . PRO A 1 92 ? -0.781 -4.140 15.541 1.00 93.94 92 PRO A CA 1
ATOM 717 C C . PRO A 1 92 ? -0.093 -3.008 16.298 1.00 93.94 92 PRO A C 1
ATOM 719 O O . PRO A 1 92 ? 0.358 -3.178 17.431 1.00 93.94 92 PRO A O 1
ATOM 722 N N . SER A 1 93 ? -0.067 -1.818 15.696 1.00 96.06 93 SER A N 1
ATOM 723 C CA . SER A 1 93 ? 0.486 -0.637 16.361 1.00 96.06 93 SER A CA 1
ATOM 724 C C . SER A 1 93 ? -0.291 -0.298 17.636 1.00 96.06 93 SER A C 1
ATOM 726 O O . SER A 1 93 ? -1.494 -0.538 17.732 1.00 96.06 93 SER A O 1
ATOM 728 N N . ARG A 1 94 ? 0.375 0.356 18.592 1.00 94.06 94 ARG A N 1
ATOM 729 C CA . ARG A 1 94 ? -0.270 0.809 19.833 1.00 94.06 94 ARG A CA 1
ATOM 730 C C . ARG A 1 94 ? -1.500 1.690 19.577 1.00 94.06 94 ARG A C 1
ATOM 732 O O . ARG A 1 94 ? -2.470 1.589 20.313 1.00 94.06 94 ARG A O 1
ATOM 739 N N . GLY A 1 95 ? -1.467 2.526 18.536 1.00 95.19 95 GLY A N 1
ATOM 740 C CA . GLY A 1 95 ? -2.612 3.354 18.142 1.00 95.19 95 GLY A CA 1
ATOM 741 C C . GLY A 1 95 ? -3.797 2.507 17.683 1.00 95.19 95 GLY A C 1
ATOM 742 O O . GLY A 1 95 ? -4.879 2.637 18.233 1.00 95.19 95 GLY A O 1
ATOM 743 N N . ALA A 1 96 ? -3.562 1.554 16.777 1.00 93.69 96 ALA A N 1
ATOM 744 C CA . ALA A 1 96 ? -4.602 0.632 16.315 1.00 93.69 96 ALA A CA 1
ATOM 745 C C . ALA A 1 96 ? -5.203 -0.206 17.457 1.00 93.69 96 ALA A C 1
ATOM 747 O O . ALA A 1 96 ? -6.393 -0.507 17.451 1.00 93.69 96 ALA A O 1
ATOM 748 N N . GLN A 1 97 ? -4.390 -0.571 18.455 1.00 94.31 97 GLN A N 1
ATOM 749 C CA . GLN A 1 97 ? -4.880 -1.262 19.645 1.00 94.31 97 GLN A CA 1
ATOM 750 C C . GLN A 1 97 ? -5.834 -0.391 20.469 1.00 94.31 97 GLN A C 1
ATOM 752 O O . GLN A 1 97 ? -6.893 -0.886 20.849 1.00 94.31 97 GLN A O 1
ATOM 757 N N . ILE A 1 98 ? -5.478 0.876 20.697 1.00 95.62 98 ILE A N 1
ATOM 758 C CA . ILE A 1 98 ? -6.298 1.842 21.442 1.00 95.62 98 ILE A CA 1
ATOM 759 C C . ILE A 1 98 ? -7.577 2.179 20.669 1.00 95.62 98 ILE A C 1
ATOM 761 O O . ILE A 1 98 ? -8.650 2.200 21.256 1.00 95.62 98 ILE A O 1
ATOM 765 N N . ASP A 1 99 ? -7.487 2.396 19.358 1.00 94.06 99 ASP A N 1
ATOM 766 C CA . ASP A 1 99 ? -8.649 2.736 18.531 1.00 94.06 99 ASP A CA 1
ATOM 767 C C . ASP A 1 99 ? -9.694 1.611 18.531 1.00 94.06 99 ASP A C 1
ATOM 769 O O . ASP A 1 99 ? -10.894 1.878 18.585 1.00 94.06 99 ASP A O 1
ATOM 773 N N . ALA A 1 100 ? -9.255 0.349 18.512 1.00 93.38 100 ALA A N 1
ATOM 774 C CA . ALA A 1 100 ? -10.156 -0.792 18.642 1.00 93.38 100 ALA A CA 1
ATOM 775 C C . ALA A 1 100 ? -10.793 -0.885 20.042 1.00 93.38 100 ALA A C 1
ATOM 777 O O . ALA A 1 100 ? -11.992 -1.122 20.133 1.00 93.38 100 ALA A O 1
ATOM 778 N N . GLU A 1 101 ? -10.032 -0.641 21.116 1.00 94.00 101 GLU A N 1
ATOM 779 C CA . GLU A 1 101 ? -10.563 -0.612 22.491 1.00 94.00 101 GLU A CA 1
ATOM 780 C C . GLU A 1 101 ? -11.607 0.502 22.670 1.00 94.00 101 GLU A C 1
ATOM 782 O O . GLU A 1 101 ? -12.712 0.250 23.142 1.00 94.00 101 GLU A O 1
ATOM 787 N N . LEU A 1 102 ? -11.310 1.716 22.195 1.00 94.25 102 LEU A N 1
ATOM 788 C CA . LEU A 1 102 ? -12.246 2.843 22.226 1.00 94.25 102 LEU A CA 1
ATOM 789 C C . LEU A 1 102 ? -13.532 2.544 21.455 1.00 94.25 102 LEU A C 1
ATOM 791 O O . LEU A 1 102 ? -14.621 2.890 21.905 1.00 94.25 102 LEU A O 1
ATOM 795 N N . LYS A 1 103 ? -13.419 1.884 20.300 1.00 91.81 103 LYS A N 1
ATOM 796 C CA . LYS A 1 103 ? -14.578 1.494 19.497 1.00 91.81 103 LYS A CA 1
ATOM 797 C C . LYS A 1 103 ? -15.450 0.463 20.220 1.00 91.81 103 LYS A C 1
ATOM 799 O O . LYS A 1 103 ? -16.672 0.593 20.204 1.00 91.81 103 LYS A O 1
ATOM 804 N N . GLU A 1 104 ? -14.843 -0.534 20.861 1.00 92.31 104 GLU A N 1
ATOM 805 C CA . GLU A 1 104 ? -15.556 -1.532 21.669 1.00 92.31 104 GLU A CA 1
ATOM 806 C C . GLU A 1 104 ? -16.292 -0.875 22.852 1.00 92.31 104 GLU A C 1
ATOM 808 O O . GLU A 1 104 ? -17.478 -1.149 23.076 1.00 92.31 104 GLU A O 1
ATOM 813 N N . ASP A 1 105 ? -15.624 0.044 23.553 1.00 92.25 105 ASP A N 1
ATOM 814 C CA . ASP A 1 105 ? -16.200 0.824 24.652 1.00 92.25 105 ASP A CA 1
ATOM 815 C C . ASP A 1 105 ? -17.367 1.702 24.174 1.00 92.25 105 ASP A C 1
ATOM 817 O O . ASP A 1 105 ? -18.444 1.722 24.785 1.00 92.25 105 ASP A O 1
ATOM 821 N N . ASP A 1 106 ? -17.199 2.401 23.051 1.00 91.69 106 ASP A N 1
ATOM 822 C CA . ASP A 1 106 ? -18.237 3.236 22.451 1.00 91.69 106 ASP A CA 1
ATOM 823 C C . ASP A 1 106 ? -19.462 2.400 22.058 1.00 91.69 106 ASP A C 1
ATOM 825 O O . ASP A 1 106 ? -20.590 2.745 22.424 1.00 91.69 106 ASP A O 1
ATOM 829 N N . GLU A 1 107 ? -19.271 1.258 21.398 1.00 90.19 107 GLU A N 1
ATOM 830 C CA . GLU A 1 107 ? -20.357 0.337 21.048 1.00 90.19 107 GLU A CA 1
ATOM 831 C C . GLU A 1 107 ? -21.095 -0.190 22.287 1.00 90.19 107 GLU A C 1
ATOM 833 O O . GLU A 1 107 ? -22.326 -0.316 22.280 1.00 90.19 107 GLU A O 1
ATOM 838 N N . GLU A 1 108 ? -20.380 -0.488 23.373 1.00 92.12 108 GLU A N 1
ATOM 839 C CA . GLU A 1 108 ? -21.000 -0.919 24.622 1.00 92.12 108 GLU A CA 1
ATOM 840 C C . GLU A 1 108 ? -21.789 0.218 25.285 1.00 92.12 108 GLU A C 1
ATOM 842 O O . GLU A 1 108 ? -22.907 0.013 25.771 1.00 92.12 108 GLU A O 1
ATOM 847 N N . THR A 1 109 ? -21.256 1.442 25.289 1.00 90.56 109 THR A N 1
ATOM 848 C CA . THR A 1 109 ? -21.985 2.594 25.833 1.00 90.56 109 THR A CA 1
ATOM 849 C C . THR A 1 109 ? -23.223 2.931 25.006 1.00 90.56 109 THR A C 1
ATOM 851 O O . THR A 1 109 ? -24.259 3.257 25.590 1.00 90.56 109 THR A O 1
ATOM 854 N N . LEU A 1 110 ? -23.167 2.810 23.678 1.00 91.00 110 LEU A N 1
ATOM 855 C CA . LEU A 1 110 ? -24.318 2.987 22.792 1.00 91.00 110 LEU A CA 1
ATOM 856 C C . LEU A 1 110 ? -25.394 1.927 23.048 1.00 91.00 110 LEU A C 1
ATOM 858 O O . LEU A 1 110 ? -26.574 2.276 23.154 1.00 91.00 110 LEU A O 1
ATOM 862 N N . ARG A 1 111 ? -24.992 0.665 23.251 1.00 91.88 111 ARG A N 1
ATOM 863 C CA . ARG A 1 111 ? -25.894 -0.422 23.666 1.00 91.88 111 ARG A CA 1
ATOM 864 C C . ARG A 1 111 ? -26.550 -0.132 25.013 1.00 91.88 111 ARG A C 1
ATOM 866 O O . ARG A 1 111 ? -27.768 -0.228 25.133 1.00 91.88 111 ARG A O 1
ATOM 873 N N . ARG A 1 112 ? -25.778 0.298 26.018 1.00 90.12 112 ARG A N 1
ATOM 874 C CA . ARG A 1 112 ? -26.312 0.684 27.342 1.00 90.12 112 ARG A CA 1
ATOM 875 C C . ARG A 1 112 ? -27.282 1.865 27.265 1.00 90.12 112 ARG A C 1
ATOM 877 O O . ARG A 1 112 ? -28.231 1.922 28.042 1.00 90.12 112 ARG A O 1
ATOM 884 N N . LYS A 1 113 ? -27.050 2.803 26.345 1.00 89.44 113 LYS A N 1
ATOM 885 C CA . LYS A 1 113 ? -27.918 3.967 26.107 1.00 89.44 113 LYS A CA 1
ATOM 886 C C . LYS A 1 113 ? -29.149 3.639 25.246 1.00 89.44 113 LYS A C 1
ATOM 888 O O . LYS A 1 113 ? -30.002 4.509 25.100 1.00 89.44 113 LYS A O 1
ATOM 893 N N . GLY A 1 114 ? -29.255 2.423 24.697 1.00 84.88 114 GLY A N 1
ATOM 894 C CA . GLY A 1 114 ? -30.354 2.004 23.818 1.00 84.88 114 GLY A CA 1
ATOM 895 C C 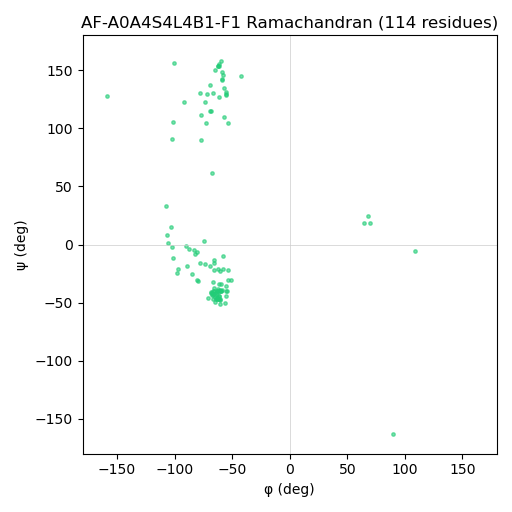. GLY A 1 114 ? -30.369 2.712 22.460 1.00 84.88 114 GLY A C 1
ATOM 896 O O . GLY A 1 114 ? -31.433 2.870 21.870 1.00 84.88 114 GLY A O 1
ATOM 897 N N . ILE A 1 115 ? -29.210 3.204 22.011 1.00 85.00 115 ILE A N 1
ATOM 898 C CA . ILE A 1 115 ? -29.045 3.944 20.747 1.00 85.00 115 ILE A CA 1
ATOM 899 C C . ILE A 1 115 ? -28.532 3.017 19.630 1.00 85.00 115 ILE A C 1
ATOM 901 O O . ILE A 1 115 ? -28.750 3.310 18.456 1.00 85.00 115 ILE A O 1
ATOM 905 N N . ALA A 1 116 ? -27.858 1.923 20.005 1.00 62.88 116 ALA A N 1
ATOM 906 C CA . ALA A 1 116 ? -27.366 0.877 19.106 1.00 62.88 116 ALA A CA 1
ATOM 907 C C . ALA A 1 116 ? -28.421 -0.197 18.815 1.00 62.88 116 ALA A C 1
ATOM 909 O O . ALA A 1 116 ? -29.183 -0.541 19.748 1.00 62.88 116 ALA A O 1
#

Mean predicted aligned error: 14.82 Å

Sequence (116 aa):
MSSGAMMSNVGNPQVYNDDDQRTYKRGEDPSIPPRYEAGQENSHDLLDSKDQRSLSNRLDAAVKAENDEGERVQHARSTDPRAPAEWHGNEPSRGAQIDAELKEDDEETLRRKGIA

Radius of gyration: 30.12 Å; Cα contacts (8 Å, |Δi|>4): 42; chains: 1; bounding box: 49×64×83 Å

Solvent-accessible surface area (backbone atoms only — not comparable to full-atom values): 7377 Å² total; per-residue (Å²): 141,78,84,81,72,83,65,53,101,84,44,66,65,80,79,72,54,51,82,92,70,51,79,61,60,96,88,58,46,87,88,57,64,58,81,88,75,44,75,67,88,64,77,82,49,64,80,45,89,85,55,88,64,55,73,66,61,32,50,54,50,44,53,50,53,52,50,53,49,52,50,49,58,58,53,72,66,48,88,53,64,39,52,63,30,51,74,72,73,40,81,54,50,72,64,28,53,50,54,44,51,53,49,54,52,49,54,50,52,31,46,74,69,68,76,98

pLDDT: mean 79.68, std 13.66, range [40.72, 96.06]

Secondary structure (DSSP, 8-state):
-------BTTB-GGGT--GGGS---TT--TTS--TTTSPPTTTT-TT-TT--S-HHHHHHHHHHHHHHHHHHHHHHT-S-SSHHHHHTTPPPPHHHHHHHHHHHHHHHHHHHTT--

Organism: NCBI:txid167371

Foldseek 3Di:
DDDDDPQDPVGDVVVVCDPVNDDDDDPPPVVDPPPVPDDDPCPVPLPDPPDPDDPVVSVVVVVVVVVVVVVVVVQVPDPQLQRVQVVVVHGRDPVSVVVNVVVVVVVVVCVVVVND